Protein AF-A0A952RGQ1-F1 (afdb_monomer)

Sequence (85 aa):
MTIGTALAWTACDSHAEEGGSSGGHSSVYPACNDIIQACHPLDTGDGPYHDCHDLAHGATSEAACTPRRDECVKLCTDASADAGT

Mean predicted aligned error: 12.17 Å

Solvent-accessible surface area (backbone atoms only — not comparable to full-atom values): 5210 Å² total; per-residue (Å²): 139,82,86,87,78,94,78,89,78,86,84,77,87,79,66,82,80,70,86,68,83,62,78,63,80,60,45,97,30,65,40,17,22,49,20,24,62,38,12,55,90,66,41,78,81,56,62,76,41,21,55,39,28,49,54,28,71,71,44,91,47,47,79,69,20,53,87,45,24,69,62,40,29,46,58,27,44,54,54,58,58,63,72,72,116

Secondary structure (DSSP, 8-state):
------------------------S--SSHHHHHHHHHHTTT--SSHHHHHHHHHHHH-SSHHHHGGGHHHHHHHHHHHHHHTT-

Foldseek 3Di:
DDDDDDDDDDDDDPDDDDPDPPVDLADPQVLLRLLSVLLVVVDPPDDDSNVSNVQSSPDPDNVSRVVCSVVRNCVSNVVVVVVPD

pLDDT: mean 81.15, std 18.8, range [44.75, 97.31]

Structure (mmCIF, N/CA/C/O backbone):
data_AF-A0A952RGQ1-F1
#
_entry.id   AF-A0A952RGQ1-F1
#
loop_
_atom_site.group_PDB
_atom_site.id
_atom_site.type_symbol
_atom_site.label_atom_id
_atom_site.label_alt_id
_atom_site.label_comp_id
_atom_site.label_asym_id
_atom_site.label_entity_id
_atom_site.label_seq_id
_atom_site.pdbx_PDB_ins_code
_atom_site.Cartn_x
_atom_site.Cartn_y
_atom_site.Cartn_z
_atom_site.occupancy
_atom_site.B_iso_or_equiv
_atom_site.auth_seq_id
_atom_site.auth_comp_id
_atom_site.auth_asym_id
_atom_site.auth_atom_id
_atom_site.pdbx_PDB_model_num
ATOM 1 N N . MET A 1 1 ? 32.711 -53.815 36.951 1.00 48.53 1 MET A N 1
ATOM 2 C CA . MET A 1 1 ? 32.118 -52.518 36.552 1.00 48.53 1 MET A CA 1
ATOM 3 C C . MET A 1 1 ? 33.290 -51.551 36.506 1.00 48.53 1 MET A C 1
ATOM 5 O O . MET A 1 1 ? 33.953 -51.431 37.519 1.00 48.53 1 MET A O 1
ATOM 9 N N . THR A 1 2 ? 33.756 -51.070 35.355 1.00 50.81 2 THR A N 1
ATOM 10 C CA . THR A 1 2 ? 33.016 -50.203 34.428 1.00 50.81 2 THR A CA 1
ATOM 11 C C . THR A 1 2 ? 33.552 -50.357 33.000 1.00 50.81 2 THR A C 1
ATOM 13 O O . THR A 1 2 ? 34.730 -50.629 32.787 1.00 50.81 2 THR A O 1
ATOM 16 N N . ILE A 1 3 ? 32.633 -50.241 32.049 1.00 55.06 3 ILE A N 1
ATOM 17 C CA . ILE A 1 3 ? 32.779 -50.421 30.605 1.00 55.06 3 ILE A CA 1
ATOM 18 C C . ILE A 1 3 ? 33.624 -49.281 30.021 1.00 55.06 3 ILE A C 1
ATOM 20 O O . ILE A 1 3 ? 33.400 -48.119 30.353 1.00 55.06 3 ILE A O 1
ATOM 24 N N . GLY A 1 4 ? 34.577 -49.616 29.151 1.00 53.75 4 GLY A N 1
ATOM 25 C CA . GLY A 1 4 ? 35.240 -48.651 28.281 1.00 53.75 4 GLY A CA 1
ATOM 26 C C . GLY A 1 4 ? 34.503 -48.510 26.951 1.00 53.75 4 GLY A C 1
ATOM 27 O O . GLY A 1 4 ? 34.049 -49.511 26.415 1.00 53.75 4 GLY A O 1
ATOM 28 N N . THR A 1 5 ? 34.455 -47.290 26.414 1.00 60.78 5 THR A N 1
ATOM 29 C CA . THR A 1 5 ? 34.417 -46.987 24.972 1.00 60.78 5 THR A CA 1
ATOM 30 C C . THR A 1 5 ? 34.790 -45.520 24.785 1.00 60.78 5 THR A C 1
ATOM 32 O O . THR A 1 5 ? 34.022 -44.626 25.139 1.00 60.78 5 THR A O 1
ATOM 35 N N . ALA A 1 6 ? 35.973 -45.280 24.222 1.00 56.34 6 ALA A N 1
ATOM 36 C CA . ALA A 1 6 ? 36.293 -44.027 23.562 1.00 56.34 6 ALA A CA 1
ATOM 37 C C . ALA A 1 6 ? 35.533 -43.983 22.228 1.00 56.34 6 ALA A C 1
ATOM 39 O O . ALA A 1 6 ? 35.728 -44.854 21.382 1.00 56.34 6 ALA A O 1
ATOM 40 N N . LEU A 1 7 ? 34.679 -42.977 22.049 1.00 57.16 7 LEU A N 1
ATOM 41 C CA . LEU A 1 7 ? 34.112 -42.602 20.758 1.00 57.16 7 LEU A CA 1
ATOM 42 C C . LEU A 1 7 ? 34.382 -41.11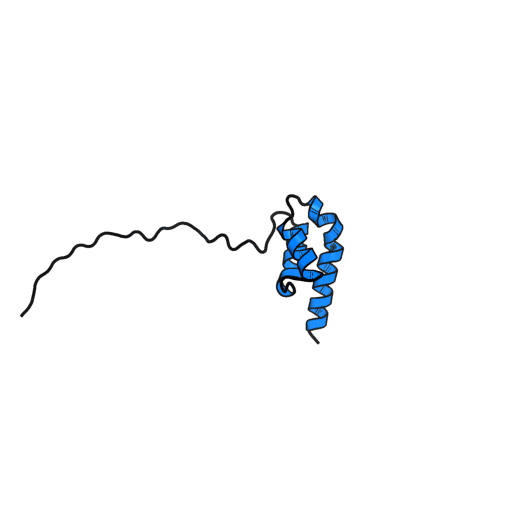1 20.564 1.00 57.16 7 LEU A C 1
ATOM 44 O O . LEU A 1 7 ? 33.759 -40.258 21.191 1.00 57.16 7 LEU A O 1
ATOM 48 N N . ALA A 1 8 ? 35.377 -40.824 19.726 1.00 55.12 8 ALA A N 1
ATOM 49 C CA . ALA A 1 8 ? 35.604 -39.511 19.154 1.00 55.12 8 ALA A CA 1
ATOM 50 C C . ALA A 1 8 ? 34.552 -39.273 18.059 1.00 55.12 8 ALA A C 1
ATOM 52 O O . ALA A 1 8 ? 34.626 -39.881 16.993 1.00 55.12 8 ALA A O 1
ATOM 53 N N . TRP A 1 9 ? 33.597 -38.379 18.313 1.00 63.38 9 TRP A N 1
ATOM 54 C CA . TRP A 1 9 ? 32.785 -37.759 17.268 1.00 63.38 9 TRP A CA 1
ATOM 55 C C . TRP A 1 9 ? 33.266 -36.324 17.060 1.00 63.38 9 TRP A C 1
ATOM 57 O O . TRP A 1 9 ? 32.974 -35.425 17.839 1.00 63.38 9 TRP A O 1
ATOM 67 N N . THR A 1 10 ? 34.043 -36.127 15.999 1.00 67.94 10 THR A N 1
ATOM 68 C CA . THR A 1 10 ? 34.040 -34.876 15.238 1.00 67.94 10 THR A CA 1
ATOM 69 C C . THR A 1 10 ? 33.047 -35.062 14.093 1.00 67.94 10 THR A C 1
ATOM 71 O O . THR A 1 10 ? 33.134 -36.083 13.413 1.00 67.94 10 THR A O 1
ATOM 74 N N . ALA A 1 11 ? 32.159 -34.073 13.922 1.00 53.03 11 ALA A N 1
ATOM 75 C CA . ALA A 1 11 ? 31.149 -33.834 12.870 1.00 53.03 11 ALA A CA 1
ATOM 76 C C . ALA A 1 11 ? 29.766 -33.664 13.533 1.00 53.03 11 ALA A C 1
ATOM 78 O O . ALA A 1 11 ? 29.307 -34.565 14.221 1.00 53.03 11 ALA A O 1
ATOM 79 N N . CYS A 1 12 ? 29.065 -32.535 13.430 1.00 53.31 12 CYS A N 1
ATOM 80 C CA . CYS A 1 12 ? 28.876 -31.691 12.257 1.00 53.31 12 CYS A CA 1
ATOM 81 C C . CYS A 1 12 ? 28.843 -30.201 12.642 1.00 53.31 12 CYS A C 1
ATOM 83 O O . CYS A 1 12 ? 28.125 -29.790 13.552 1.00 53.31 12 CYS A O 1
ATOM 85 N N . ASP A 1 13 ? 29.652 -29.433 11.919 1.00 58.09 13 ASP A N 1
ATOM 86 C CA . ASP A 1 13 ? 29.505 -28.006 11.663 1.00 58.09 13 ASP A CA 1
ATOM 87 C C . ASP A 1 13 ? 28.031 -27.676 11.360 1.00 58.09 13 ASP A C 1
ATOM 89 O O . ASP A 1 13 ? 27.487 -28.116 10.352 1.00 58.09 13 ASP A O 1
ATOM 93 N N . SER A 1 14 ? 27.348 -26.964 12.256 1.00 57.44 14 SER A N 1
ATOM 94 C CA . SER A 1 14 ? 26.094 -26.300 11.895 1.00 57.44 14 SER A CA 1
ATOM 95 C C . SER A 1 14 ? 26.441 -24.877 11.497 1.00 57.44 14 SER A C 1
ATOM 97 O O . SER A 1 14 ? 26.331 -23.965 12.309 1.00 57.44 14 SER A O 1
ATOM 99 N N . HIS A 1 15 ? 26.971 -24.752 10.281 1.00 57.06 15 HIS A N 1
ATOM 100 C CA . HIS A 1 15 ? 26.704 -23.677 9.340 1.00 57.06 15 HIS A CA 1
ATOM 101 C C . HIS A 1 15 ? 26.319 -22.337 9.989 1.00 57.06 15 HIS A C 1
ATOM 103 O O . HIS A 1 15 ? 25.161 -22.073 10.314 1.00 57.06 15 HIS A O 1
ATOM 109 N N . ALA A 1 16 ? 27.317 -21.456 10.086 1.00 58.81 16 ALA A N 1
ATOM 110 C CA . ALA A 1 16 ? 27.082 -20.071 9.703 1.00 58.81 16 ALA A CA 1
ATOM 111 C C . ALA A 1 16 ? 26.487 -20.036 8.279 1.00 58.81 16 ALA A C 1
ATOM 113 O O . ALA A 1 16 ? 26.684 -20.974 7.503 1.00 58.81 16 ALA A O 1
ATOM 114 N N . GLU A 1 17 ? 25.811 -18.935 7.957 1.00 49.09 17 GLU A N 1
ATOM 115 C CA . GLU A 1 17 ? 24.985 -18.718 6.763 1.00 49.09 17 GLU A CA 1
ATOM 116 C C . GLU A 1 17 ? 23.622 -19.454 6.873 1.00 49.09 17 GLU A C 1
ATOM 118 O O . GLU A 1 17 ? 23.545 -20.667 6.990 1.00 49.09 17 GLU A O 1
ATOM 123 N N . GLU A 1 18 ? 22.461 -18.809 6.887 1.00 48.03 18 GLU A N 1
ATOM 124 C CA . GLU A 1 18 ? 22.092 -17.573 6.213 1.00 48.03 18 GLU A CA 1
ATOM 125 C C . GLU A 1 18 ? 21.111 -16.839 7.125 1.00 48.03 18 GLU A C 1
ATOM 127 O O . GLU A 1 18 ? 20.105 -17.413 7.552 1.00 48.03 18 GLU A O 1
ATOM 132 N N . GLY A 1 19 ? 21.407 -15.578 7.458 1.00 48.91 19 GLY A N 1
ATOM 133 C CA . GLY A 1 19 ? 20.407 -14.682 8.023 1.00 48.91 19 GLY A CA 1
ATOM 134 C C . GLY A 1 19 ? 19.213 -14.727 7.089 1.00 48.91 19 GLY A C 1
ATOM 135 O O . GLY A 1 19 ? 19.299 -14.227 5.969 1.00 48.91 19 GLY A O 1
ATOM 136 N N . GLY A 1 20 ? 18.171 -15.440 7.528 1.00 44.75 20 GLY A N 1
ATOM 137 C CA . GLY A 1 20 ? 17.021 -15.754 6.710 1.00 44.75 20 GLY A CA 1
ATOM 138 C C . GLY A 1 20 ? 16.591 -14.486 6.014 1.00 44.75 20 GLY A C 1
ATOM 139 O O . GLY A 1 20 ? 16.464 -13.439 6.661 1.00 44.75 20 GLY A O 1
ATOM 140 N N . SER A 1 21 ? 16.418 -14.587 4.698 1.00 50.50 21 SER A N 1
ATOM 141 C CA . SER A 1 21 ? 15.628 -13.639 3.935 1.00 50.50 21 SER A CA 1
ATOM 142 C C . SER A 1 21 ? 14.243 -13.630 4.577 1.00 50.50 21 SER A C 1
ATOM 144 O O . SER A 1 21 ? 13.333 -14.370 4.219 1.00 50.50 21 SER A O 1
ATOM 146 N N . SER A 1 22 ? 14.145 -12.854 5.649 1.00 54.12 22 SER A N 1
ATOM 147 C CA . SER A 1 22 ? 12.920 -12.368 6.227 1.00 54.12 22 SER A CA 1
ATOM 148 C C . SER A 1 22 ? 12.391 -11.547 5.078 1.00 54.12 22 SER A C 1
ATOM 150 O O . SER A 1 22 ? 12.989 -10.509 4.799 1.00 54.12 22 SER A O 1
ATOM 152 N N . GLY A 1 23 ? 11.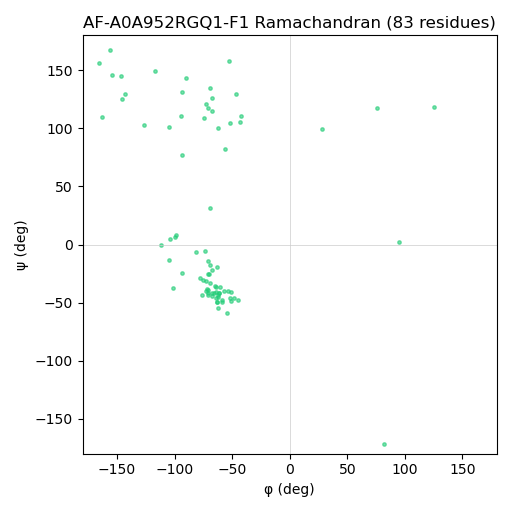438 -12.096 4.315 1.00 53.47 23 GLY A N 1
ATOM 153 C CA . GLY A 1 23 ? 10.852 -11.430 3.155 1.00 53.47 23 GLY A CA 1
ATOM 154 C C . GLY A 1 23 ? 10.597 -9.987 3.552 1.00 53.47 23 GLY A C 1
ATOM 155 O O . GLY A 1 23 ? 9.812 -9.733 4.461 1.00 53.47 23 GLY A O 1
ATOM 156 N N . GLY A 1 24 ? 11.437 -9.089 3.039 1.00 60.91 24 GLY A N 1
ATOM 157 C CA . GLY A 1 24 ? 11.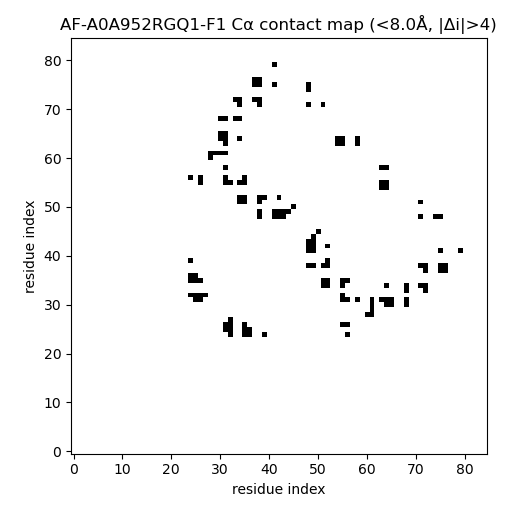683 -7.829 3.718 1.00 60.91 24 GLY A CA 1
ATOM 158 C C . GLY A 1 24 ? 10.414 -7.011 3.679 1.00 60.91 24 GLY A C 1
ATOM 159 O O . GLY A 1 24 ? 10.023 -6.573 2.604 1.00 60.91 24 GLY A O 1
ATOM 160 N N . HIS A 1 25 ? 9.801 -6.752 4.834 1.00 75.50 25 HIS A N 1
ATOM 161 C CA . HIS A 1 25 ? 8.756 -5.732 4.987 1.00 75.50 25 HIS A CA 1
ATOM 162 C C . HIS A 1 25 ? 9.352 -4.315 4.847 1.00 75.50 25 HIS A C 1
ATOM 164 O O . HIS A 1 25 ? 8.944 -3.374 5.520 1.00 75.50 25 HIS A O 1
ATOM 170 N N . SER A 1 26 ? 10.392 -4.164 4.036 1.00 82.62 26 SER A N 1
ATOM 171 C CA . SER A 1 26 ? 11.129 -2.939 3.802 1.00 82.62 26 SER A CA 1
ATOM 172 C C . SER A 1 26 ? 11.616 -2.923 2.360 1.00 82.62 26 SER A C 1
ATOM 174 O O . SER A 1 26 ? 11.948 -3.953 1.773 1.00 82.62 26 SER A O 1
ATOM 176 N N . SER A 1 27 ? 11.642 -1.728 1.781 1.00 89.88 27 SER A N 1
ATOM 177 C CA . SER A 1 27 ? 12.085 -1.502 0.407 1.00 89.88 27 SER A CA 1
ATOM 178 C C . SER A 1 27 ? 13.320 -0.609 0.398 1.00 89.88 27 SER A C 1
ATOM 180 O O . SER A 1 27 ? 13.477 0.264 1.249 1.00 89.88 27 SER A O 1
ATOM 182 N N . VAL A 1 28 ? 14.196 -0.799 -0.591 1.00 93.88 28 VAL A N 1
ATOM 183 C CA . VAL A 1 28 ? 15.331 0.110 -0.841 1.00 93.88 28 VAL A CA 1
ATOM 184 C C . VAL A 1 28 ? 14.880 1.462 -1.402 1.00 93.88 28 VAL A C 1
ATOM 186 O O . VAL A 1 28 ? 15.659 2.413 -1.420 1.00 93.88 28 VAL A O 1
ATOM 189 N N . TYR A 1 29 ? 13.632 1.542 -1.863 1.00 95.88 29 TYR A N 1
ATOM 190 C CA . TYR A 1 29 ? 13.001 2.750 -2.373 1.00 95.88 29 TYR A 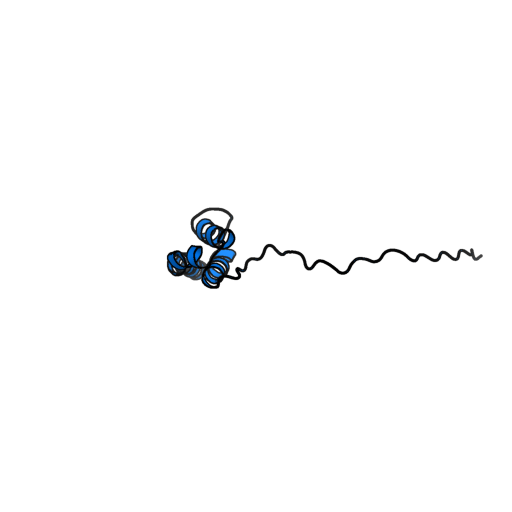CA 1
ATOM 191 C C . TYR A 1 29 ? 12.223 3.423 -1.232 1.00 95.88 29 TYR A C 1
ATOM 193 O O . TYR A 1 29 ? 11.233 2.843 -0.773 1.00 95.88 29 TYR A O 1
ATOM 201 N N . PRO A 1 30 ? 12.647 4.593 -0.716 1.00 96.31 30 PRO A N 1
ATOM 202 C CA . PRO A 1 30 ? 11.997 5.256 0.413 1.00 96.31 30 PRO A CA 1
ATOM 203 C C . PRO A 1 30 ? 10.482 5.434 0.268 1.00 96.31 30 PRO A C 1
ATOM 205 O O . PRO A 1 30 ? 9.764 5.182 1.230 1.00 96.31 30 PRO A O 1
ATOM 208 N N . ALA A 1 31 ? 9.965 5.786 -0.912 1.00 96.44 31 ALA A N 1
ATOM 209 C CA . ALA A 1 31 ? 8.526 5.924 -1.115 1.00 96.44 31 ALA A CA 1
ATOM 210 C C . ALA A 1 31 ? 7.794 4.589 -0.947 1.00 96.44 31 ALA A C 1
ATOM 212 O O . ALA A 1 31 ? 6.730 4.548 -0.336 1.00 96.44 31 ALA A O 1
ATOM 213 N N . CYS A 1 32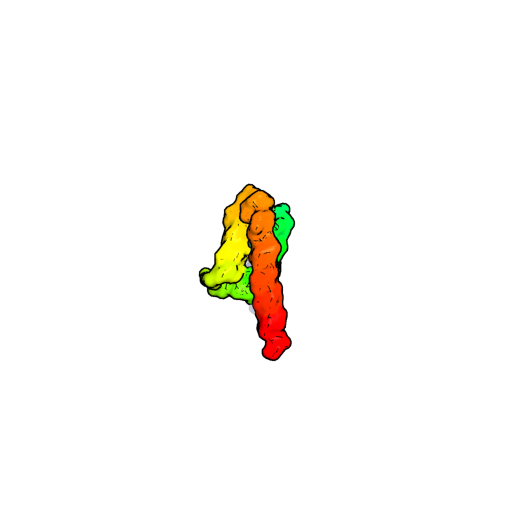 ? 8.365 3.495 -1.454 1.00 97.25 32 CYS A N 1
ATOM 214 C CA . CYS A 1 32 ? 7.806 2.160 -1.255 1.00 97.25 32 CYS A CA 1
ATOM 215 C C . CYS A 1 32 ? 7.913 1.730 0.211 1.00 97.25 32 CYS A C 1
ATOM 217 O O . CYS A 1 32 ? 6.970 1.174 0.762 1.00 97.25 32 CYS A O 1
ATOM 219 N N . ASN A 1 33 ? 9.043 2.014 0.862 1.00 96.56 33 ASN A N 1
ATOM 220 C CA . ASN A 1 33 ? 9.252 1.668 2.262 1.00 96.56 33 ASN A CA 1
ATOM 221 C C . ASN A 1 33 ? 8.229 2.358 3.173 1.00 96.56 33 ASN A C 1
ATOM 223 O O . ASN A 1 33 ? 7.681 1.711 4.057 1.00 96.56 33 ASN A O 1
ATOM 227 N N . ASP A 1 34 ? 7.928 3.633 2.928 1.00 96.50 34 ASP A N 1
ATOM 228 C CA . ASP A 1 34 ? 6.909 4.363 3.685 1.00 96.50 34 ASP A CA 1
ATOM 229 C C . ASP A 1 34 ? 5.519 3.727 3.539 1.00 96.50 34 ASP A C 1
ATOM 231 O O . ASP A 1 34 ? 4.805 3.580 4.531 1.00 96.50 34 ASP A O 1
ATOM 235 N N . ILE A 1 35 ? 5.148 3.304 2.322 1.00 96.06 35 ILE A N 1
ATOM 236 C CA . ILE A 1 35 ? 3.882 2.599 2.071 1.00 96.06 35 ILE A CA 1
ATOM 237 C C . ILE A 1 35 ? 3.852 1.263 2.820 1.00 96.06 35 ILE A C 1
ATOM 239 O O . ILE A 1 35 ? 2.880 0.988 3.522 1.00 96.06 35 ILE A O 1
ATOM 243 N N . ILE A 1 36 ? 4.912 0.451 2.704 1.00 95.19 36 ILE A N 1
ATOM 244 C CA . ILE A 1 36 ? 4.980 -0.854 3.373 1.00 95.19 36 ILE A CA 1
ATOM 245 C C . ILE A 1 36 ? 4.834 -0.667 4.879 1.00 95.19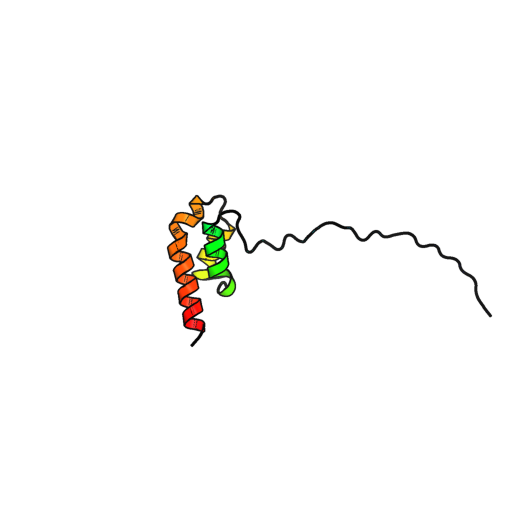 36 ILE A C 1
ATOM 247 O O . ILE A 1 36 ? 3.990 -1.307 5.489 1.00 95.19 36 ILE A O 1
ATOM 251 N N . GLN A 1 37 ? 5.589 0.249 5.484 1.00 94.81 37 GLN A N 1
ATOM 252 C CA . GLN A 1 37 ? 5.550 0.464 6.930 1.00 94.81 37 GLN A CA 1
ATOM 253 C C . GLN A 1 37 ? 4.186 0.966 7.423 1.00 94.81 37 GLN A C 1
ATOM 255 O O . GLN A 1 37 ? 3.744 0.556 8.494 1.00 94.81 37 GLN A O 1
ATOM 260 N N . ALA A 1 38 ? 3.504 1.816 6.649 1.00 94.81 38 ALA A N 1
ATOM 261 C CA . ALA A 1 38 ? 2.173 2.300 7.005 1.00 94.81 38 ALA A CA 1
ATOM 262 C C . ALA A 1 38 ? 1.099 1.207 6.884 1.00 94.81 38 ALA A C 1
ATOM 264 O O . ALA A 1 38 ? 0.226 1.109 7.744 1.00 94.81 38 ALA A O 1
ATOM 265 N N . CYS A 1 39 ? 1.147 0.395 5.825 1.00 95.12 39 CYS A N 1
ATOM 266 C CA . CYS A 1 39 ? 0.083 -0.554 5.491 1.00 95.12 39 CYS A CA 1
ATOM 267 C C . CYS A 1 39 ? 0.297 -1.962 6.052 1.00 95.12 39 CYS A C 1
ATOM 269 O O . CYS A 1 39 ? -0.685 -2.653 6.295 1.00 95.12 39 CYS A O 1
ATOM 271 N N . HIS A 1 40 ? 1.536 -2.377 6.324 1.00 93.75 40 HIS A N 1
ATOM 272 C CA . HIS A 1 40 ? 1.863 -3.699 6.865 1.00 93.75 40 HIS A CA 1
ATOM 273 C C . HIS A 1 40 ? 1.022 -4.126 8.087 1.00 93.75 40 HIS A C 1
ATOM 275 O O . HIS A 1 40 ? 0.529 -5.250 8.080 1.00 93.75 40 HIS A O 1
ATOM 281 N N . PRO A 1 41 ? 0.791 -3.285 9.120 1.00 92.81 41 PRO A N 1
ATOM 282 C CA . PRO A 1 41 ? -0.023 -3.699 10.268 1.00 92.81 41 PRO A CA 1
ATOM 283 C C . PRO A 1 41 ? -1.517 -3.876 9.946 1.00 92.81 41 PRO A C 1
ATOM 285 O O . PRO A 1 41 ? -2.234 -4.492 10.733 1.00 92.81 41 PRO A O 1
ATOM 288 N N . LEU A 1 42 ? -1.991 -3.319 8.829 1.00 92.81 42 LEU A N 1
ATOM 289 C CA . LEU A 1 42 ? -3.389 -3.364 8.392 1.00 92.81 42 LEU A CA 1
ATOM 290 C C . LEU A 1 42 ? -3.627 -4.335 7.235 1.00 92.81 42 LEU A C 1
ATOM 292 O O . LEU A 1 42 ? -4.780 -4.625 6.909 1.00 92.81 42 LEU A O 1
ATOM 296 N N . ASP A 1 43 ? -2.562 -4.809 6.593 1.00 92.75 43 ASP A N 1
ATOM 297 C CA . ASP A 1 43 ? -2.672 -5.738 5.487 1.00 92.75 43 ASP A CA 1
ATOM 298 C C . ASP A 1 43 ? -3.120 -7.118 5.992 1.00 92.75 43 ASP A C 1
ATOM 300 O O . ASP A 1 43 ? -2.431 -7.787 6.762 1.00 92.75 43 ASP A O 1
ATOM 304 N N . THR A 1 44 ? -4.294 -7.548 5.534 1.00 93.50 44 THR A N 1
ATOM 305 C CA . THR A 1 44 ? -4.875 -8.864 5.843 1.00 93.50 44 THR A CA 1
ATOM 306 C C . THR A 1 44 ? -4.757 -9.852 4.678 1.00 93.50 44 THR A C 1
ATOM 308 O O . THR A 1 44 ? -5.255 -10.974 4.775 1.00 93.50 44 THR A O 1
ATOM 311 N N . GLY A 1 45 ? -4.074 -9.456 3.600 1.00 92.62 45 GLY A N 1
ATOM 312 C CA . GLY A 1 45 ? -3.888 -10.224 2.371 1.00 92.62 45 GLY A CA 1
ATOM 313 C C . GLY A 1 45 ? -4.899 -9.916 1.264 1.00 92.62 45 GLY A C 1
ATOM 314 O O . GLY A 1 45 ? -4.857 -10.578 0.233 1.00 92.62 45 GLY A O 1
ATOM 315 N N . ASP A 1 46 ? -5.818 -8.967 1.472 1.00 93.06 46 ASP A N 1
ATOM 316 C CA . ASP A 1 46 ? -6.769 -8.492 0.458 1.00 93.06 46 ASP A CA 1
ATOM 317 C C . ASP A 1 46 ? -7.262 -7.063 0.785 1.00 93.06 46 ASP A C 1
ATOM 319 O O . ASP A 1 46 ? -7.064 -6.545 1.892 1.00 93.06 46 ASP A O 1
ATOM 323 N N . GLY A 1 47 ? -7.925 -6.417 -0.176 1.00 94.69 47 GLY A N 1
ATOM 324 C CA . GLY A 1 47 ? -8.493 -5.079 -0.039 1.00 94.69 47 GLY A CA 1
ATOM 325 C C . GLY A 1 47 ? -7.497 -3.926 -0.234 1.00 94.69 47 GLY A C 1
ATOM 326 O O . GLY A 1 47 ? -6.347 -4.121 -0.619 1.00 94.69 47 GLY A O 1
ATOM 327 N N . PRO A 1 48 ? -7.919 -2.681 0.053 1.00 95.00 48 PRO A N 1
ATOM 328 C CA . PRO A 1 48 ? -7.190 -1.494 -0.392 1.00 95.00 48 PRO A CA 1
ATOM 329 C C . PRO A 1 48 ? -5.857 -1.268 0.345 1.00 95.00 48 PRO A C 1
ATOM 331 O O . PRO A 1 48 ? -4.949 -0.656 -0.213 1.00 95.00 48 PRO A O 1
ATOM 334 N N . TYR A 1 49 ? -5.706 -1.772 1.577 1.00 95.19 49 TYR A N 1
ATOM 335 C CA . TYR A 1 49 ? -4.415 -1.753 2.281 1.00 95.19 49 TYR A CA 1
ATOM 336 C C . TYR A 1 49 ? -3.439 -2.765 1.674 1.00 95.19 49 TYR A C 1
ATOM 338 O O . TYR A 1 49 ? -2.263 -2.439 1.501 1.00 95.19 49 TYR A O 1
ATOM 346 N N . HIS A 1 50 ? -3.943 -3.949 1.302 1.00 95.81 50 HIS A N 1
ATOM 347 C CA . HIS A 1 50 ? -3.170 -4.965 0.596 1.00 95.81 50 HIS A CA 1
ATOM 348 C C . HIS A 1 50 ? -2.711 -4.454 -0.765 1.00 95.81 50 HIS A C 1
ATOM 350 O O . HIS A 1 50 ? -1.533 -4.551 -1.069 1.00 95.81 50 HIS A O 1
ATOM 356 N N . ASP A 1 51 ? -3.586 -3.810 -1.541 1.00 96.44 51 ASP A N 1
ATOM 357 C CA . ASP A 1 51 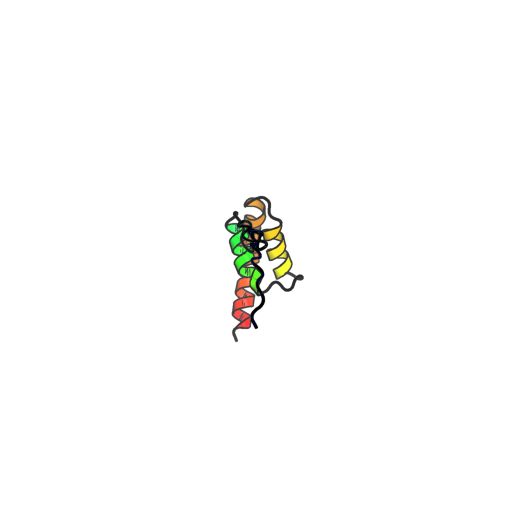? -3.230 -3.257 -2.855 1.00 96.44 51 ASP A CA 1
ATOM 358 C C . ASP A 1 51 ? -2.057 -2.263 -2.769 1.00 96.44 51 ASP A C 1
ATOM 360 O O . ASP A 1 51 ? -1.167 -2.243 -3.621 1.00 96.44 51 ASP A O 1
ATOM 364 N N . CYS A 1 52 ? -2.041 -1.426 -1.728 1.00 96.38 52 CYS A N 1
ATOM 365 C CA . CYS A 1 52 ? -0.944 -0.498 -1.463 1.00 96.38 52 CYS A CA 1
ATOM 366 C C . CYS A 1 52 ? 0.331 -1.217 -0.996 1.00 96.38 52 CYS A C 1
ATOM 368 O O . CYS A 1 52 ? 1.427 -0.888 -1.455 1.00 96.38 52 CYS A O 1
ATOM 370 N N . HIS A 1 53 ? 0.197 -2.193 -0.099 1.00 95.31 53 HIS A N 1
ATOM 371 C CA . HIS A 1 53 ? 1.313 -2.992 0.399 1.00 95.31 53 HIS A CA 1
ATOM 372 C C . HIS A 1 53 ? 1.964 -3.827 -0.719 1.00 95.31 53 HIS A C 1
ATOM 374 O O . HIS A 1 53 ? 3.184 -3.778 -0.885 1.00 95.31 53 HIS A O 1
ATOM 380 N N . ASP A 1 54 ? 1.164 -4.507 -1.542 1.00 95.69 54 ASP A N 1
ATOM 381 C CA . ASP A 1 54 ? 1.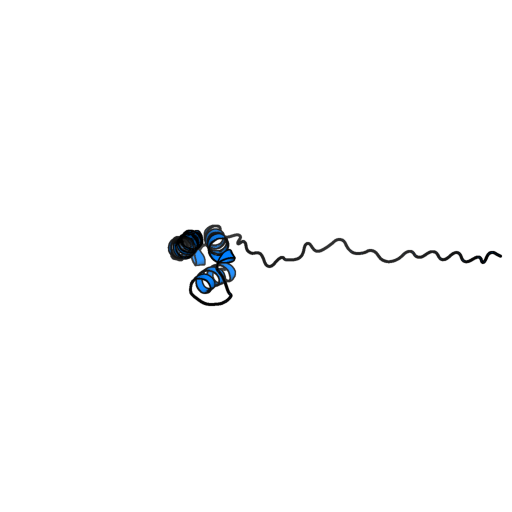606 -5.325 -2.673 1.00 95.69 54 ASP A CA 1
ATOM 382 C C . ASP A 1 54 ? 2.248 -4.476 -3.774 1.00 95.69 54 ASP A C 1
ATOM 384 O O . ASP A 1 54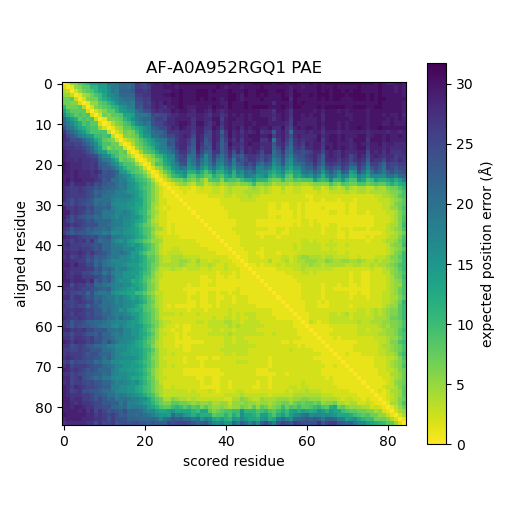 ? 3.334 -4.811 -4.246 1.00 95.69 54 ASP A O 1
ATOM 388 N N . LEU A 1 55 ? 1.676 -3.307 -4.103 1.00 95.38 55 LEU A N 1
ATOM 389 C CA . LEU A 1 55 ? 2.304 -2.351 -5.024 1.00 95.38 55 LEU A CA 1
ATOM 390 C C . LEU A 1 55 ? 3.742 -2.029 -4.602 1.00 95.38 55 LEU A C 1
ATOM 392 O O . LEU A 1 55 ? 4.647 -1.998 -5.438 1.00 95.38 55 LEU A O 1
ATOM 396 N N . ALA A 1 56 ? 3.950 -1.768 -3.312 1.00 94.56 56 ALA A N 1
ATOM 397 C CA . ALA A 1 56 ? 5.254 -1.402 -2.784 1.00 94.56 56 ALA A CA 1
ATOM 398 C C . ALA A 1 56 ? 6.217 -2.600 -2.681 1.00 94.56 56 ALA A C 1
ATOM 400 O O . ALA A 1 56 ? 7.423 -2.417 -2.863 1.00 94.56 56 ALA A O 1
ATOM 401 N N . HIS A 1 57 ? 5.701 -3.814 -2.463 1.00 93.44 57 HIS A N 1
ATOM 402 C CA . HIS A 1 57 ? 6.471 -5.060 -2.518 1.00 93.44 57 HIS A CA 1
ATOM 403 C C . HIS A 1 57 ? 6.883 -5.457 -3.943 1.00 93.44 57 HIS A C 1
ATOM 405 O O . HIS A 1 57 ? 8.005 -5.917 -4.154 1.00 93.44 57 HIS A O 1
ATOM 411 N N . GLY A 1 58 ? 6.004 -5.263 -4.927 1.00 92.94 58 GLY A N 1
ATOM 412 C CA . GLY A 1 58 ? 6.249 -5.558 -6.340 1.00 92.94 58 GLY A CA 1
ATOM 413 C C . GLY A 1 58 ? 7.030 -4.470 -7.082 1.00 92.94 58 GLY A C 1
ATOM 414 O O . GLY A 1 58 ? 7.403 -4.651 -8.245 1.00 92.94 58 GLY A O 1
ATOM 415 N N . ALA A 1 59 ? 7.285 -3.328 -6.441 1.00 94.25 59 ALA A N 1
ATOM 416 C CA . ALA A 1 59 ? 7.958 -2.199 -7.059 1.00 94.25 59 ALA A CA 1
ATOM 417 C C . ALA A 1 59 ? 9.430 -2.495 -7.377 1.00 94.25 59 ALA A C 1
ATOM 419 O O . ALA A 1 59 ? 10.244 -2.800 -6.509 1.00 94.25 59 ALA A O 1
ATOM 420 N N . THR A 1 60 ? 9.808 -2.287 -8.638 1.00 95.06 60 THR A N 1
ATOM 421 C CA . THR A 1 60 ? 11.198 -2.410 -9.110 1.00 95.06 60 THR A CA 1
ATOM 422 C C . THR A 1 60 ? 11.912 -1.059 -9.227 1.00 95.06 60 THR A C 1
ATOM 424 O O . THR A 1 60 ? 12.992 -0.977 -9.812 1.00 95.06 60 THR A O 1
ATOM 427 N N . SER A 1 61 ? 11.280 0.031 -8.776 1.00 96.00 61 SER A N 1
ATOM 428 C CA . SER A 1 61 ? 11.841 1.387 -8.789 1.00 96.00 61 SER A CA 1
ATOM 429 C C . SER A 1 61 ? 11.043 2.338 -7.895 1.00 96.00 61 SER A C 1
ATOM 431 O O . SER A 1 61 ? 9.838 2.166 -7.726 1.00 96.00 61 SER A O 1
ATOM 433 N N . GLU A 1 62 ? 11.684 3.411 -7.426 1.00 95.12 62 GLU A N 1
ATOM 434 C CA . GLU A 1 62 ? 11.031 4.497 -6.677 1.00 95.12 62 GLU A CA 1
ATOM 435 C C . GLU A 1 62 ? 9.822 5.090 -7.417 1.00 95.12 62 GLU A C 1
ATOM 437 O O . GLU A 1 62 ? 8.778 5.367 -6.830 1.00 95.12 62 GLU A O 1
ATOM 442 N N . ALA A 1 63 ? 9.944 5.248 -8.737 1.00 96.38 63 ALA A N 1
ATOM 443 C CA . ALA A 1 63 ? 8.910 5.839 -9.579 1.00 96.38 63 ALA A CA 1
ATOM 444 C C . ALA A 1 63 ? 7.600 5.030 -9.597 1.00 96.38 63 ALA A C 1
ATOM 446 O O . ALA A 1 63 ? 6.562 5.589 -9.944 1.00 96.38 63 ALA A O 1
ATOM 447 N N . ALA A 1 64 ? 7.631 3.750 -9.210 1.00 94.81 64 ALA A N 1
ATOM 448 C CA . ALA A 1 64 ? 6.427 2.937 -9.065 1.00 94.81 64 ALA A CA 1
ATOM 449 C C . ALA A 1 64 ? 5.602 3.329 -7.825 1.00 94.81 64 ALA A C 1
ATOM 451 O O . ALA A 1 64 ? 4.377 3.253 -7.860 1.00 94.81 64 ALA A O 1
ATOM 452 N N . CYS A 1 65 ? 6.256 3.797 -6.756 1.00 96.81 65 CYS A N 1
ATOM 453 C CA . CYS A 1 65 ? 5.614 4.099 -5.474 1.00 96.81 65 CYS A CA 1
ATOM 454 C C . CYS A 1 65 ? 5.362 5.590 -5.262 1.00 96.81 65 CYS A C 1
ATOM 456 O O . CYS A 1 65 ? 4.311 5.956 -4.747 1.00 96.81 65 CYS A O 1
ATOM 458 N N . THR A 1 66 ? 6.271 6.468 -5.701 1.00 97.31 66 THR A N 1
ATOM 459 C CA . THR A 1 66 ? 6.137 7.930 -5.568 1.00 97.31 66 THR A CA 1
ATOM 460 C C . THR A 1 66 ? 4.754 8.483 -5.933 1.00 97.31 66 THR A C 1
ATOM 462 O O . THR A 1 66 ? 4.220 9.247 -5.132 1.00 97.31 66 THR A O 1
ATOM 465 N N . PRO A 1 67 ? 4.122 8.123 -7.073 1.00 97.19 67 PRO A N 1
ATOM 466 C CA . PRO A 1 67 ? 2.824 8.698 -7.432 1.00 97.19 67 PRO A CA 1
ATOM 467 C C . PRO A 1 67 ? 1.678 8.277 -6.504 1.00 97.19 67 PRO A C 1
ATOM 469 O O . PRO A 1 67 ? 0.671 8.976 -6.452 1.00 97.19 67 PRO A O 1
ATOM 472 N N . ARG A 1 68 ? 1.813 7.156 -5.783 1.00 94.62 68 ARG A N 1
ATOM 473 C CA . ARG A 1 68 ? 0.782 6.632 -4.871 1.00 94.62 68 ARG A CA 1
ATOM 474 C C . ARG A 1 68 ? 1.173 6.704 -3.399 1.00 94.62 68 ARG A C 1
ATOM 476 O O . ARG A 1 68 ? 0.371 6.343 -2.546 1.00 94.62 68 ARG A O 1
ATOM 483 N N . ARG A 1 69 ? 2.372 7.201 -3.085 1.00 96.06 69 ARG A N 1
ATOM 484 C CA . ARG A 1 69 ? 2.912 7.264 -1.722 1.00 96.06 69 ARG A CA 1
ATOM 485 C C . ARG A 1 69 ? 1.964 7.977 -0.771 1.00 96.06 69 ARG A C 1
ATOM 487 O O . ARG A 1 69 ? 1.538 7.379 0.208 1.00 96.06 69 ARG A O 1
ATOM 494 N N . ASP A 1 70 ? 1.622 9.229 -1.056 1.00 97.06 70 ASP A N 1
ATOM 495 C CA . ASP A 1 70 ? 0.772 10.024 -0.165 1.00 97.06 70 ASP A CA 1
ATOM 496 C C . ASP A 1 70 ? -0.647 9.454 -0.044 1.00 97.06 70 ASP A C 1
ATOM 498 O O . ASP A 1 70 ? -1.219 9.469 1.043 1.00 97.06 70 ASP A O 1
ATOM 502 N N . GLU A 1 71 ? -1.195 8.901 -1.130 1.00 96.06 71 GLU A N 1
ATOM 503 C CA . GLU A 1 71 ? -2.499 8.227 -1.130 1.00 96.06 71 GLU A CA 1
ATOM 504 C C . GLU A 1 71 ? -2.489 7.003 -0.201 1.00 96.06 71 GLU A C 1
ATOM 506 O O . GLU A 1 71 ? -3.295 6.920 0.725 1.00 96.06 71 GLU A O 1
ATOM 511 N N . CYS A 1 72 ? -1.545 6.085 -0.416 1.00 97.06 72 CYS A N 1
ATOM 512 C CA . CYS A 1 72 ? -1.439 4.832 0.321 1.00 97.06 72 CYS A CA 1
ATOM 513 C C . CYS A 1 72 ? -1.054 5.040 1.790 1.00 97.06 72 CYS A C 1
ATOM 515 O O . CYS A 1 72 ? -1.669 4.457 2.681 1.00 97.06 72 CYS A O 1
ATOM 517 N N . VAL A 1 73 ? -0.076 5.908 2.068 1.00 96.50 73 VAL A N 1
ATOM 518 C CA . VAL A 1 73 ? 0.342 6.206 3.446 1.00 96.50 73 VAL A CA 1
ATOM 519 C C . VAL A 1 73 ? -0.805 6.831 4.226 1.00 96.50 73 VAL A C 1
ATOM 521 O O . VAL A 1 73 ? -1.045 6.437 5.367 1.00 96.50 73 VAL A O 1
ATOM 524 N N . LYS A 1 74 ? -1.542 7.772 3.624 1.00 96.38 74 LYS A N 1
ATOM 525 C CA . LYS A 1 74 ? -2.692 8.389 4.283 1.00 96.38 74 LYS A CA 1
ATOM 526 C C . LYS A 1 74 ? -3.775 7.356 4.579 1.00 96.38 74 LYS A C 1
ATOM 528 O O . LYS A 1 74 ? -4.208 7.262 5.719 1.00 96.38 74 LYS A O 1
ATOM 533 N N . LEU A 1 75 ? -4.153 6.556 3.582 1.00 95.44 75 LEU A N 1
ATOM 534 C CA . LEU A 1 75 ? -5.164 5.509 3.718 1.00 95.44 75 LEU A CA 1
ATOM 535 C C . LEU A 1 75 ? -4.878 4.588 4.919 1.00 95.44 75 LEU A C 1
ATOM 537 O O . LEU A 1 75 ? -5.759 4.354 5.742 1.00 95.44 75 LEU A O 1
ATOM 541 N N . CYS A 1 76 ? -3.643 4.102 5.035 1.00 95.25 76 CYS A N 1
ATOM 542 C CA . CYS A 1 76 ? -3.251 3.179 6.097 1.00 95.25 76 CYS A CA 1
ATOM 543 C C . CYS A 1 76 ? -3.013 3.878 7.452 1.00 95.25 76 CYS A C 1
ATOM 545 O O . CYS A 1 76 ? -3.240 3.294 8.512 1.00 95.25 76 CYS A O 1
ATOM 547 N N . THR A 1 77 ? -2.603 5.149 7.453 1.00 93.50 77 THR A N 1
ATOM 548 C CA . THR A 1 77 ? -2.397 5.908 8.699 1.00 93.50 77 THR A CA 1
ATOM 549 C C . THR A 1 77 ? -3.717 6.358 9.324 1.00 93.50 77 THR A C 1
ATOM 551 O O . THR A 1 77 ? -3.876 6.215 10.534 1.00 93.50 77 THR A O 1
ATOM 554 N N . ASP A 1 78 ? -4.671 6.856 8.528 1.00 92.88 78 ASP A N 1
ATOM 555 C CA . ASP A 1 78 ? -6.013 7.223 9.010 1.00 92.88 78 ASP A CA 1
ATOM 556 C C . ASP A 1 78 ? -6.702 5.994 9.631 1.00 92.88 78 ASP A C 1
ATOM 558 O O . ASP A 1 78 ? -7.121 6.033 10.785 1.00 92.88 78 ASP A O 1
ATOM 562 N N . ALA A 1 79 ? -6.679 4.852 8.938 1.00 88.12 79 ALA A N 1
ATOM 563 C CA . ALA A 1 79 ? -7.255 3.607 9.445 1.00 88.12 79 ALA A CA 1
ATOM 564 C C . ALA A 1 79 ? -6.607 3.110 10.751 1.00 88.12 79 ALA A C 1
ATOM 566 O O . ALA A 1 79 ? -7.292 2.591 11.634 1.00 88.12 79 ALA A O 1
ATOM 567 N N . SER A 1 80 ? -5.292 3.291 10.899 1.00 81.19 80 SER A N 1
ATOM 568 C CA . SER A 1 80 ? -4.582 2.957 12.139 1.00 81.19 80 SER A CA 1
ATOM 569 C C . SER A 1 80 ? -4.961 3.893 13.293 1.00 81.19 80 SER A C 1
ATOM 571 O O . SER A 1 80 ? -4.996 3.460 14.444 1.00 81.19 80 SER A O 1
ATOM 573 N N . ALA A 1 81 ? -5.258 5.163 13.002 1.00 78.69 81 ALA A N 1
ATOM 574 C CA . ALA A 1 81 ? -5.725 6.128 13.993 1.00 78.69 81 ALA A CA 1
ATOM 575 C C . ALA A 1 81 ? -7.166 5.832 14.448 1.00 78.69 81 ALA A C 1
ATOM 577 O O . ALA A 1 81 ? -7.460 5.933 15.639 1.00 78.69 81 ALA A O 1
ATOM 578 N N . ASP A 1 82 ? -8.038 5.403 13.531 1.00 67.25 82 ASP A N 1
ATOM 579 C CA . ASP A 1 82 ? -9.421 5.013 13.833 1.00 67.25 82 ASP A CA 1
ATOM 580 C C . ASP A 1 82 ? -9.525 3.702 14.635 1.00 67.25 82 ASP A C 1
ATOM 582 O O . ASP A 1 82 ? -10.481 3.504 15.382 1.00 67.25 82 ASP A O 1
ATOM 586 N N . ALA A 1 83 ? -8.535 2.808 14.542 1.00 60.69 83 ALA A N 1
ATOM 587 C CA . ALA A 1 83 ? -8.488 1.570 15.329 1.00 60.69 83 ALA A CA 1
ATOM 588 C C . ALA A 1 83 ? -8.145 1.785 16.823 1.00 60.69 83 ALA A C 1
ATOM 590 O O . ALA A 1 83 ? -8.149 0.829 17.600 1.00 60.69 83 ALA A O 1
ATOM 591 N N . GLY A 1 84 ? -7.820 3.020 17.228 1.00 57.47 84 GLY A N 1
ATOM 592 C CA . GLY A 1 84 ? -7.383 3.384 18.579 1.00 57.47 84 GLY A CA 1
ATOM 593 C C . GLY A 1 84 ? -8.452 3.978 19.508 1.00 57.47 84 GLY A C 1
ATOM 594 O O . GLY A 1 84 ? -8.075 4.454 20.582 1.00 57.47 84 GLY A O 1
ATOM 595 N N . THR A 1 85 ? -9.740 3.989 19.128 1.00 45.12 85 THR A N 1
ATOM 596 C CA . THR A 1 85 ? -10.848 4.530 19.950 1.00 45.12 85 THR A CA 1
ATOM 597 C C . THR A 1 85 ? -11.787 3.476 20.520 1.00 45.12 85 THR A C 1
ATOM 599 O O . THR A 1 85 ? -12.021 2.435 19.872 1.00 45.12 85 THR A O 1
#

Radius of gyration: 23.35 Å; Cα contacts (8 Å, |Δi|>4): 77; chains: 1; bounding box: 47×62×46 Å